Protein AF-A0A9N9NU35-F1 (afdb_monomer_lite)

Radius o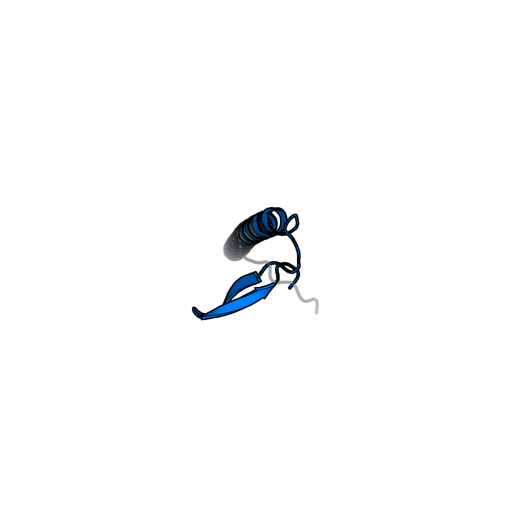f gyration: 24.95 Å; chains: 1; bounding box: 62×27×56 Å

Foldseek 3Di:
DDPDDPDDDPVRVVVVVVVVVVVVVVVVVVVVVVVVVVVVVVVVCVVLVVDDQQDWDWDQDPNDTDIDGSVD

Sequence (72 aa):
MSSKAKKLTDQEITLQFNNMKSEMQAIAQKIGELEGDADEHKAVIDTISPLNGDRKCFRLVGGVLVERTVKE

Structure (mmCIF, N/CA/C/O backbone):
data_AF-A0A9N9NU35-F1
#
_entry.id   AF-A0A9N9NU35-F1
#
loop_
_atom_site.group_PDB
_atom_site.id
_atom_site.type_symbol
_atom_site.label_atom_id
_atom_site.label_alt_id
_atom_site.label_comp_id
_atom_site.label_asym_id
_atom_site.label_entity_id
_atom_site.label_seq_id
_atom_site.pdbx_PDB_ins_code
_atom_site.Cartn_x
_atom_site.Cartn_y
_atom_site.Cartn_z
_atom_site.occupancy
_atom_site.B_iso_or_equiv
_atom_site.auth_seq_id
_atom_site.auth_comp_id
_atom_site.auth_asym_id
_atom_site.auth_atom_id
_atom_site.pdbx_PDB_model_num
ATOM 1 N N . MET A 1 1 ? -47.056 11.792 23.077 1.00 39.59 1 MET A N 1
ATOM 2 C CA . MET A 1 1 ? -46.349 10.745 23.846 1.00 39.59 1 MET A CA 1
ATOM 3 C C . MET A 1 1 ? -44.870 10.836 23.506 1.00 39.59 1 MET A C 1
ATOM 5 O O . MET A 1 1 ? -44.480 10.443 22.418 1.00 39.59 1 MET A O 1
ATOM 9 N N . SER A 1 2 ? -44.087 11.486 24.369 1.00 45.03 2 SER A N 1
ATOM 10 C CA . SER A 1 2 ? -42.661 11.752 24.137 1.00 45.03 2 SER A CA 1
ATOM 11 C C . SER A 1 2 ? -41.851 10.467 24.330 1.00 45.03 2 SER A C 1
ATOM 13 O O . SER A 1 2 ? -41.903 9.856 25.398 1.00 45.03 2 SER A O 1
ATOM 15 N N . SER A 1 3 ? -41.150 10.043 23.279 1.00 49.75 3 SER A N 1
ATOM 16 C CA . SER A 1 3 ? -40.220 8.912 23.284 1.00 49.75 3 SER A CA 1
ATOM 17 C C . SER A 1 3 ? -39.033 9.243 24.196 1.00 49.75 3 SER A C 1
ATOM 19 O O . SER A 1 3 ? -38.117 9.968 23.809 1.00 49.75 3 SER A O 1
ATOM 21 N N . LYS A 1 4 ? -39.057 8.762 25.446 1.00 54.34 4 LYS A N 1
ATOM 22 C CA . LYS A 1 4 ? -37.879 8.797 26.321 1.00 54.34 4 LYS A CA 1
ATOM 23 C C . LYS A 1 4 ? -36.842 7.841 25.735 1.00 54.34 4 LYS A C 1
ATOM 25 O O . LYS A 1 4 ? -37.010 6.628 25.832 1.00 54.34 4 LYS A O 1
ATOM 30 N N . ALA A 1 5 ? -35.778 8.391 25.151 1.00 62.69 5 ALA A N 1
ATOM 31 C CA . ALA A 1 5 ? -34.597 7.628 24.773 1.00 62.69 5 ALA A CA 1
ATOM 32 C C . ALA A 1 5 ? -34.139 6.783 25.973 1.00 62.69 5 ALA A C 1
ATOM 34 O O . ALA A 1 5 ? -33.912 7.307 27.069 1.00 62.69 5 ALA A O 1
ATOM 35 N N . LYS A 1 6 ? -34.077 5.463 25.782 1.00 71.25 6 LYS A N 1
ATOM 36 C CA . LYS A 1 6 ? -33.629 4.515 26.802 1.00 71.25 6 LYS A CA 1
ATOM 37 C C . LYS A 1 6 ? -32.177 4.858 27.137 1.00 71.25 6 LYS A C 1
ATOM 39 O O . LYS A 1 6 ? -31.315 4.771 26.268 1.00 71.25 6 LYS A O 1
ATOM 44 N N . LYS A 1 7 ? -31.917 5.305 28.370 1.00 77.25 7 LYS A N 1
ATOM 45 C CA . LYS A 1 7 ? -30.546 5.523 28.846 1.00 77.25 7 LYS A CA 1
ATOM 46 C C . LYS A 1 7 ? -29.826 4.176 28.814 1.00 77.25 7 LYS A C 1
ATOM 48 O O . LYS A 1 7 ? -30.324 3.219 29.406 1.00 77.25 7 LYS A O 1
ATOM 53 N N . LEU A 1 8 ? -28.713 4.120 28.088 1.00 78.38 8 LEU A N 1
ATOM 54 C CA . LEU A 1 8 ? -27.820 2.966 28.071 1.00 78.38 8 LEU A CA 1
ATOM 55 C C . LEU A 1 8 ? -27.307 2.720 29.491 1.00 78.38 8 LEU A C 1
ATOM 57 O O . LEU A 1 8 ? -27.044 3.663 30.239 1.00 78.38 8 LEU A O 1
ATOM 61 N N . THR A 1 9 ? -27.206 1.452 29.860 1.00 90.19 9 THR A N 1
ATOM 62 C CA . THR A 1 9 ? -26.574 1.022 31.107 1.00 90.19 9 THR A CA 1
ATOM 63 C C . THR A 1 9 ? -25.062 1.247 31.036 1.00 90.19 9 THR A C 1
ATOM 65 O O . THR A 1 9 ? -24.473 1.234 29.954 1.00 90.19 9 THR A O 1
ATOM 68 N N . ASP A 1 10 ? -24.401 1.397 32.184 1.00 89.31 10 ASP A N 1
ATOM 69 C CA . ASP A 1 10 ? -22.943 1.604 32.246 1.00 89.31 10 ASP A CA 1
ATOM 70 C C . ASP A 1 10 ? -22.152 0.463 31.574 1.00 89.31 10 ASP A C 1
ATOM 72 O O . ASP A 1 10 ? -21.084 0.678 30.995 1.00 89.31 10 ASP A O 1
ATOM 76 N N . GLN A 1 11 ? -22.707 -0.754 31.587 1.00 90.31 11 GLN A N 1
ATOM 77 C CA . GLN A 1 11 ? -22.154 -1.912 30.886 1.00 90.31 11 GLN A CA 1
ATOM 78 C C . GLN A 1 11 ? -22.249 -1.760 29.362 1.00 90.31 11 GLN A C 1
ATOM 80 O O . GLN A 1 11 ? -21.268 -2.007 28.661 1.00 90.31 11 GLN A O 1
ATOM 85 N N . GLU A 1 12 ? -23.397 -1.312 28.842 1.00 92.50 12 GLU A N 1
ATOM 86 C CA . GLU A 1 12 ? -23.583 -1.055 27.409 1.00 92.50 12 GLU A CA 1
ATOM 87 C C . GLU A 1 12 ? -22.685 0.093 26.922 1.00 92.50 12 GLU A C 1
ATOM 89 O O . GLU A 1 12 ? -22.108 -0.005 25.840 1.00 92.50 12 GLU A O 1
ATOM 94 N N . ILE A 1 13 ? -22.502 1.140 27.734 1.00 93.31 13 ILE A N 1
ATOM 95 C CA . ILE A 1 13 ? -21.584 2.253 27.437 1.00 93.31 13 ILE A CA 1
ATOM 96 C C . ILE A 1 13 ? -20.139 1.748 27.347 1.00 93.31 13 ILE A C 1
ATOM 98 O O . ILE A 1 13 ? -19.429 2.054 26.388 1.00 93.31 13 ILE A O 1
ATOM 102 N N . THR A 1 14 ? -19.708 0.938 28.316 1.00 94.62 14 THR A N 1
ATOM 103 C CA . THR A 1 14 ? -18.351 0.371 28.340 1.00 94.62 14 THR A CA 1
ATOM 104 C C . THR A 1 14 ? -18.097 -0.534 27.133 1.00 94.62 14 THR A C 1
ATOM 106 O O . THR A 1 14 ? -17.037 -0.461 26.509 1.00 94.62 14 THR A O 1
ATOM 109 N N . LEU A 1 15 ? -19.078 -1.362 26.767 1.00 95.94 15 LEU A N 1
ATOM 110 C CA . LEU A 1 15 ? -18.993 -2.230 25.596 1.00 95.94 15 LEU A CA 1
ATOM 111 C C . LEU A 1 15 ? -18.881 -1.417 24.299 1.00 95.94 15 LEU A C 1
ATOM 113 O O . LEU A 1 15 ? -17.991 -1.678 23.492 1.00 95.94 15 LEU A O 1
ATOM 117 N N . GLN A 1 16 ? -19.734 -0.404 24.119 1.00 95.38 16 GLN A N 1
ATOM 118 C CA . GLN A 1 16 ? -19.675 0.482 22.952 1.00 95.38 16 GLN A CA 1
ATOM 119 C C . GLN A 1 16 ? -18.328 1.199 22.852 1.00 95.38 16 GLN A C 1
ATOM 121 O O . GLN A 1 16 ? -17.740 1.252 21.774 1.00 95.38 16 GLN A O 1
ATOM 126 N N . PHE A 1 17 ? -17.808 1.705 23.971 1.00 96.75 17 PHE A N 1
ATOM 127 C CA . PHE A 1 17 ? -16.499 2.349 24.007 1.00 96.75 17 PHE A CA 1
ATOM 128 C C . PHE A 1 17 ? -15.374 1.405 23.568 1.00 96.75 17 PHE A C 1
ATOM 130 O O . PHE A 1 17 ? -14.549 1.773 22.733 1.00 96.75 17 PHE A O 1
ATOM 137 N N . ASN A 1 18 ? -15.356 0.177 24.090 1.00 97.56 18 ASN A N 1
ATOM 138 C CA . ASN A 1 18 ? -14.342 -0.811 23.724 1.00 97.56 18 ASN A CA 1
ATOM 139 C C . ASN A 1 18 ? -14.422 -1.202 22.241 1.00 97.56 18 ASN A C 1
ATOM 141 O O . ASN A 1 18 ? -13.379 -1.334 21.601 1.00 97.56 18 ASN A O 1
ATOM 145 N N . ASN A 1 19 ? -15.630 -1.312 21.679 1.00 97.81 19 ASN A N 1
ATOM 146 C CA . ASN A 1 19 ? -15.820 -1.568 20.249 1.00 97.81 19 ASN A CA 1
ATOM 147 C C . ASN A 1 19 ? -15.249 -0.425 19.400 1.00 97.81 19 ASN A C 1
ATOM 149 O O . ASN A 1 19 ? -14.408 -0.669 18.538 1.00 97.81 19 ASN A O 1
ATOM 153 N N . MET A 1 20 ? -15.612 0.826 19.707 1.00 97.81 20 MET A N 1
ATOM 154 C CA . MET A 1 20 ? -15.084 2.002 18.998 1.00 97.81 20 MET A CA 1
ATOM 155 C C . MET A 1 20 ? -13.557 2.098 19.102 1.00 97.81 20 MET A C 1
ATOM 157 O O . MET A 1 20 ? -12.878 2.442 18.136 1.00 97.81 20 MET A O 1
ATOM 161 N N . LYS A 1 21 ? -12.991 1.766 20.268 1.00 98.19 21 LYS A N 1
ATOM 162 C CA . LYS A 1 21 ? -11.538 1.723 20.460 1.00 98.19 21 LYS A CA 1
ATOM 163 C C . LYS A 1 21 ? -10.882 0.669 19.565 1.00 98.19 21 LYS A C 1
ATOM 165 O O . LYS A 1 21 ? -9.851 0.955 18.962 1.00 98.19 21 LYS A O 1
ATOM 170 N N . SER A 1 22 ? -11.472 -0.522 19.466 1.00 98.25 22 SER A N 1
ATOM 171 C CA . SER A 1 22 ? -10.972 -1.584 18.589 1.00 98.25 22 SER A CA 1
ATOM 172 C C . SER A 1 22 ? -11.040 -1.183 17.114 1.00 98.25 22 SER A C 1
ATOM 174 O O . SER A 1 22 ? -10.091 -1.428 16.373 1.00 98.25 22 SER A O 1
ATOM 176 N N . GLU A 1 23 ? -12.127 -0.539 16.684 1.00 98.25 23 GLU A N 1
ATOM 177 C CA . GLU A 1 23 ? -12.274 -0.030 15.314 1.00 98.25 23 GLU A CA 1
ATOM 178 C C . GLU A 1 23 ? -11.221 1.03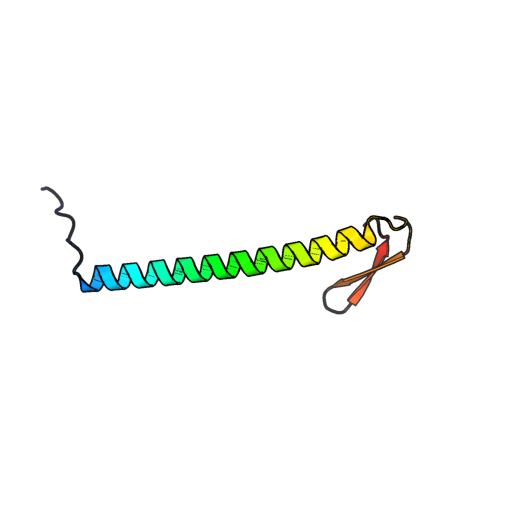7 14.995 1.00 98.25 23 GLU A C 1
ATOM 180 O O . GLU A 1 23 ? -10.562 0.970 13.960 1.00 98.25 23 GLU A O 1
ATOM 185 N N . MET A 1 24 ? -10.991 1.977 15.914 1.00 98.38 24 MET A N 1
ATOM 186 C CA . MET A 1 24 ? -9.949 2.996 15.769 1.00 98.38 24 MET A CA 1
ATOM 187 C C . MET A 1 24 ? -8.555 2.373 15.614 1.00 98.38 24 MET A C 1
ATOM 189 O O . MET A 1 24 ? -7.778 2.811 14.768 1.00 98.38 24 MET A O 1
ATOM 193 N N . GLN A 1 25 ? -8.239 1.343 16.405 1.00 98.44 25 GLN A N 1
ATOM 194 C CA . GLN A 1 25 ? -6.962 0.631 16.307 1.00 98.44 25 GLN A CA 1
ATOM 195 C C . GLN A 1 25 ? -6.808 -0.090 14.963 1.00 98.44 25 GLN A C 1
ATOM 197 O O . GLN A 1 25 ? -5.741 -0.013 14.358 1.00 98.44 25 GLN A O 1
ATOM 202 N N . ALA A 1 26 ? -7.871 -0.728 14.465 1.00 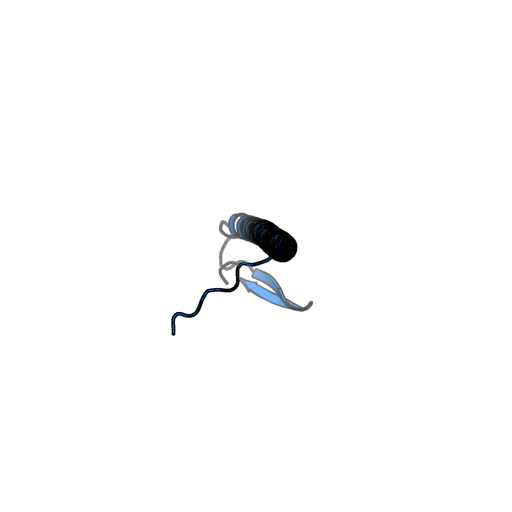98.31 26 ALA A N 1
ATOM 203 C CA . ALA A 1 26 ? -7.862 -1.370 13.152 1.00 98.31 26 ALA A CA 1
ATOM 204 C C . ALA A 1 26 ? -7.652 -0.356 12.014 1.00 98.31 26 ALA A C 1
ATOM 206 O O . ALA A 1 26 ? -6.879 -0.613 11.091 1.00 98.31 26 ALA A O 1
ATOM 207 N N . ILE A 1 27 ? -8.282 0.822 12.096 1.00 98.56 27 ILE A N 1
ATOM 208 C CA . ILE A 1 27 ? -8.075 1.909 11.127 1.00 98.56 27 ILE A CA 1
ATOM 209 C C . ILE A 1 27 ? -6.625 2.400 11.172 1.00 98.56 27 ILE A C 1
ATOM 211 O O . ILE A 1 27 ? -5.999 2.532 10.124 1.00 98.56 27 ILE A O 1
ATOM 215 N N . ALA A 1 28 ? -6.071 2.630 12.365 1.00 98.50 28 ALA A N 1
ATOM 216 C CA . ALA A 1 28 ? -4.685 3.069 12.519 1.00 98.50 28 ALA A CA 1
ATOM 217 C C . ALA A 1 28 ? -3.689 2.054 11.934 1.00 98.50 28 ALA A C 1
ATOM 219 O O . ALA A 1 28 ? -2.746 2.441 11.248 1.00 98.50 28 ALA A O 1
ATOM 220 N N . GLN A 1 29 ? -3.931 0.757 12.143 1.00 98.50 29 GLN A N 1
ATOM 221 C CA . GLN A 1 29 ? -3.130 -0.295 11.524 1.00 98.50 29 GLN A CA 1
ATOM 222 C C . GLN A 1 29 ? -3.225 -0.244 9.994 1.00 98.50 29 GLN A C 1
ATOM 224 O O . GLN A 1 29 ? -2.200 -0.287 9.31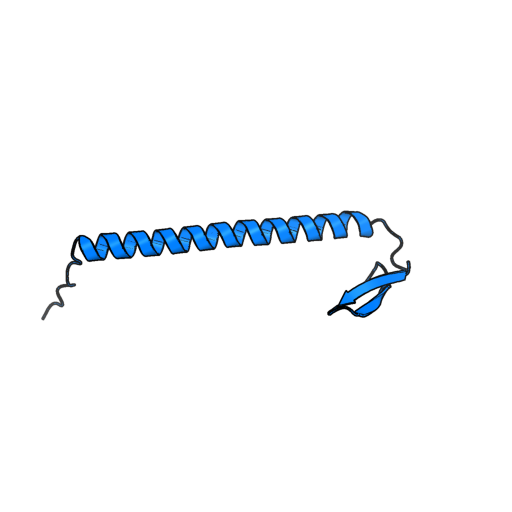6 1.00 98.50 29 GLN A O 1
ATOM 229 N N . LYS A 1 30 ? -4.436 -0.093 9.442 1.00 98.44 30 LYS A N 1
ATOM 230 C CA . LYS A 1 30 ? -4.627 -0.020 7.989 1.00 98.44 30 LYS A CA 1
ATOM 231 C C . LYS A 1 30 ? -3.950 1.202 7.367 1.00 98.44 30 LYS A C 1
ATOM 233 O O . LYS A 1 30 ? -3.446 1.097 6.254 1.00 98.44 30 LYS A O 1
ATOM 238 N N . ILE A 1 31 ? -3.924 2.332 8.073 1.00 98.50 31 ILE A N 1
ATOM 239 C CA . ILE A 1 31 ? -3.179 3.524 7.646 1.00 98.50 31 ILE A CA 1
ATOM 240 C C . ILE A 1 31 ? -1.690 3.193 7.531 1.00 98.50 31 ILE A C 1
ATOM 242 O O . ILE A 1 31 ? -1.126 3.394 6.462 1.00 98.50 31 ILE A O 1
ATOM 246 N N . GLY A 1 32 ? -1.089 2.613 8.574 1.00 98.25 32 GLY A N 1
ATOM 247 C CA . GLY A 1 32 ? 0.335 2.267 8.554 1.00 98.25 32 GLY A CA 1
ATOM 248 C C . GLY A 1 32 ? 0.705 1.271 7.448 1.00 98.25 32 GLY A C 1
ATOM 249 O O . GLY A 1 32 ? 1.747 1.417 6.818 1.00 98.25 32 GLY A O 1
ATOM 250 N N . GLU A 1 33 ? -0.162 0.2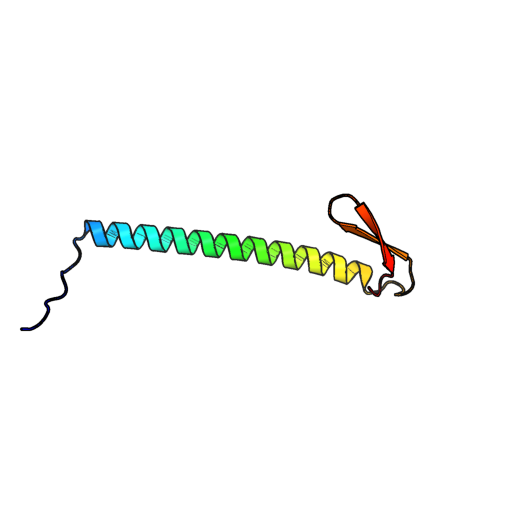95 7.164 1.00 98.38 33 GLU A N 1
ATOM 251 C CA . GLU A 1 33 ? 0.017 -0.614 6.021 1.00 98.38 33 GLU A CA 1
ATOM 252 C C . GLU A 1 33 ? 0.034 0.144 4.684 1.00 98.38 33 GLU A C 1
ATOM 254 O O . GLU A 1 33 ? 0.938 -0.049 3.879 1.00 98.38 33 GLU A O 1
ATOM 259 N N . LEU A 1 34 ? -0.942 1.031 4.454 1.00 98.50 34 LEU A N 1
ATOM 260 C CA . LEU A 1 34 ? -1.044 1.790 3.202 1.00 98.50 34 LEU A CA 1
ATOM 261 C C . LEU A 1 34 ? 0.101 2.793 3.023 1.00 98.50 34 LEU A C 1
ATOM 263 O O . LEU A 1 34 ? 0.537 3.018 1.897 1.00 98.50 34 LEU A O 1
ATOM 267 N N . GLU A 1 35 ? 0.570 3.404 4.110 1.00 98.38 35 GLU A N 1
ATOM 268 C CA . GLU A 1 35 ? 1.744 4.281 4.092 1.00 98.38 35 GLU A CA 1
ATOM 269 C C . GLU A 1 35 ? 3.006 3.496 3.715 1.00 98.38 35 GLU A C 1
ATOM 271 O O . GLU A 1 35 ? 3.752 3.935 2.842 1.00 98.38 35 GLU A O 1
ATOM 276 N N . GLY A 1 36 ? 3.196 2.301 4.286 1.00 98.06 36 GLY A N 1
ATOM 277 C CA . GLY A 1 36 ? 4.298 1.408 3.920 1.00 98.06 36 GLY A CA 1
ATOM 278 C C . GLY A 1 36 ? 4.265 0.994 2.446 1.00 98.06 36 GLY A C 1
ATOM 279 O O . GLY A 1 36 ? 5.259 1.164 1.741 1.00 98.06 36 GLY A O 1
ATOM 280 N N . ASP A 1 37 ? 3.109 0.532 1.956 1.00 97.94 37 ASP A N 1
ATOM 281 C CA . ASP A 1 37 ? 2.920 0.168 0.543 1.00 97.94 37 ASP A CA 1
ATOM 282 C C . ASP A 1 37 ? 3.236 1.356 -0.389 1.00 97.94 37 ASP A C 1
ATOM 284 O O . ASP A 1 37 ? 3.889 1.208 -1.428 1.00 97.94 37 ASP A O 1
ATOM 288 N N . ALA A 1 38 ? 2.792 2.562 -0.017 1.00 97.88 38 ALA A N 1
ATOM 289 C CA . ALA A 1 38 ? 3.040 3.777 -0.786 1.00 97.88 38 ALA A CA 1
ATOM 290 C C . ALA A 1 38 ? 4.531 4.149 -0.827 1.00 97.88 38 ALA A C 1
ATOM 292 O O . ALA A 1 38 ? 5.031 4.520 -1.894 1.00 97.88 38 ALA A O 1
ATOM 293 N N . ASP A 1 39 ? 5.244 4.027 0.293 1.00 98.12 39 ASP A N 1
ATOM 294 C CA . ASP A 1 39 ? 6.681 4.291 0.368 1.00 98.12 39 ASP A CA 1
ATOM 295 C C . ASP A 1 39 ? 7.490 3.285 -0.464 1.00 98.12 39 ASP A C 1
ATOM 297 O O . ASP A 1 39 ? 8.400 3.682 -1.198 1.00 98.12 39 ASP A O 1
ATOM 301 N N . GLU A 1 40 ? 7.125 1.999 -0.438 1.00 97.31 40 GLU A N 1
ATOM 302 C CA . GLU A 1 40 ? 7.741 0.976 -1.292 1.00 97.31 40 GLU A CA 1
ATOM 303 C C . GLU A 1 40 ? 7.517 1.268 -2.781 1.00 97.31 40 GLU A C 1
ATOM 305 O O . GLU A 1 40 ? 8.459 1.244 -3.582 1.00 97.31 40 GLU A O 1
ATOM 310 N N . HIS A 1 41 ? 6.281 1.598 -3.171 1.00 95.69 41 HIS A N 1
ATOM 311 C CA . HIS A 1 41 ? 5.963 1.981 -4.547 1.00 95.69 41 HIS A CA 1
ATOM 312 C C . HIS A 1 41 ? 6.730 3.226 -4.988 1.00 95.69 41 HIS A C 1
ATOM 314 O O . HIS A 1 41 ? 7.259 3.265 -6.102 1.00 95.69 41 HIS A O 1
ATOM 320 N N . LYS A 1 42 ? 6.835 4.227 -4.112 1.00 97.12 42 LYS A N 1
ATOM 321 C CA . LYS A 1 42 ? 7.595 5.444 -4.378 1.00 97.12 42 LYS A CA 1
ATOM 322 C C . LYS A 1 42 ? 9.078 5.149 -4.570 1.00 97.12 42 LYS A C 1
ATOM 324 O O . LYS A 1 42 ? 9.651 5.622 -5.545 1.00 97.12 42 LYS A O 1
ATOM 329 N N . ALA A 1 43 ? 9.678 4.319 -3.718 1.00 97.31 43 ALA A N 1
ATOM 330 C CA . ALA A 1 43 ? 11.074 3.918 -3.862 1.00 97.31 43 ALA A CA 1
ATOM 331 C C . ALA A 1 43 ? 11.335 3.249 -5.222 1.00 97.31 43 ALA A C 1
ATOM 333 O O . ALA A 1 43 ? 12.313 3.571 -5.899 1.00 97.31 43 ALA A O 1
ATOM 334 N N . VAL A 1 44 ? 10.434 2.368 -5.672 1.00 94.31 44 VAL A N 1
ATOM 335 C CA . VAL A 1 44 ? 10.522 1.767 -7.011 1.00 94.31 44 VAL A CA 1
ATOM 336 C C . VAL A 1 44 ? 10.452 2.845 -8.093 1.00 94.31 44 VAL A C 1
ATOM 338 O O . VAL A 1 44 ? 11.342 2.893 -8.942 1.00 94.31 44 VAL A O 1
ATOM 341 N N . ILE A 1 45 ? 9.459 3.737 -8.048 1.00 93.12 45 ILE A N 1
ATOM 342 C CA . ILE A 1 45 ? 9.289 4.826 -9.025 1.00 93.12 45 ILE A CA 1
ATOM 343 C C . ILE A 1 45 ? 10.532 5.721 -9.083 1.00 93.12 45 ILE A C 1
ATOM 345 O O . ILE A 1 45 ? 11.034 5.986 -10.177 1.00 93.12 45 ILE A O 1
ATOM 349 N N . ASP A 1 46 ? 11.064 6.138 -7.937 1.00 96.12 46 ASP A N 1
ATOM 350 C CA . ASP A 1 46 ? 12.239 7.009 -7.846 1.00 96.12 46 ASP A CA 1
ATOM 351 C C . ASP A 1 46 ? 13.480 6.350 -8.472 1.00 96.12 46 ASP A C 1
ATOM 353 O O . ASP A 1 46 ? 14.305 7.024 -9.092 1.00 96.12 46 ASP A O 1
ATOM 357 N N . THR A 1 47 ? 13.595 5.021 -8.382 1.00 93.56 47 THR A N 1
ATOM 358 C CA . THR A 1 47 ? 14.714 4.279 -8.985 1.00 93.56 47 THR A CA 1
ATOM 359 C C . THR A 1 47 ? 14.584 4.098 -10.498 1.00 93.56 47 THR A C 1
ATOM 361 O O . THR A 1 47 ? 15.600 4.089 -11.198 1.00 93.56 47 THR A O 1
ATOM 364 N N . ILE A 1 48 ? 13.361 3.953 -11.024 1.00 91.88 48 ILE A N 1
ATOM 365 C CA . ILE A 1 48 ? 13.131 3.654 -12.448 1.00 91.88 48 ILE A CA 1
ATOM 366 C C . ILE A 1 48 ? 12.887 4.898 -13.303 1.00 91.88 48 ILE A C 1
ATOM 368 O O . ILE A 1 48 ? 13.271 4.902 -14.469 1.00 91.88 48 ILE A O 1
ATOM 372 N N . SER A 1 49 ? 12.317 5.963 -12.733 1.00 91.75 49 SER A N 1
ATOM 373 C CA . SER A 1 49 ? 12.014 7.221 -13.433 1.00 91.75 49 SER A CA 1
ATOM 374 C C . SER A 1 49 ? 13.207 7.870 -14.152 1.00 91.75 49 SER A C 1
ATOM 376 O O . SER A 1 49 ? 13.001 8.400 -15.243 1.00 91.75 49 SER A O 1
ATOM 378 N N . PRO A 1 50 ? 14.451 7.851 -13.623 1.00 95.25 50 PRO A N 1
ATOM 379 C CA . PRO A 1 50 ? 15.594 8.428 -14.335 1.00 95.25 50 PRO A CA 1
ATOM 380 C C . PRO A 1 50 ? 16.143 7.529 -15.455 1.00 95.25 50 PRO A C 1
ATOM 382 O O . PRO A 1 50 ? 17.063 7.930 -16.171 1.00 95.25 50 PRO A O 1
ATOM 385 N N . LEU A 1 51 ? 15.640 6.301 -15.606 1.00 93.56 51 LEU A N 1
ATOM 386 C CA . LEU A 1 51 ? 16.094 5.379 -16.642 1.00 93.56 51 LEU A CA 1
ATOM 387 C C . LEU A 1 51 ? 15.474 5.732 -18.000 1.00 93.56 51 LEU A C 1
ATOM 389 O O . LEU A 1 51 ? 14.421 6.353 -18.099 1.00 93.56 51 LEU A O 1
ATOM 393 N N . ASN A 1 52 ? 16.124 5.289 -19.077 1.00 95.81 52 ASN A N 1
ATOM 394 C CA . ASN A 1 52 ? 15.588 5.462 -20.425 1.00 95.81 52 ASN A CA 1
ATOM 395 C C . ASN A 1 52 ? 14.230 4.742 -20.562 1.00 95.81 52 ASN A C 1
ATOM 397 O O . ASN A 1 52 ? 14.156 3.531 -20.353 1.00 95.81 52 ASN A O 1
ATOM 401 N N . GLY A 1 53 ? 13.188 5.479 -20.960 1.00 93.62 53 GLY A N 1
ATOM 402 C CA . GLY A 1 53 ? 11.819 4.979 -21.103 1.00 93.62 53 GLY A CA 1
ATOM 403 C C . GLY A 1 53 ? 11.648 3.827 -22.099 1.00 93.62 53 GLY A C 1
ATOM 404 O O . GLY A 1 53 ? 10.761 3.001 -21.905 1.00 93.62 53 GLY A O 1
ATOM 405 N N . ASP A 1 54 ? 12.504 3.724 -23.120 1.00 94.88 54 ASP A N 1
ATOM 406 C CA . ASP A 1 54 ? 12.478 2.638 -24.116 1.00 94.88 54 ASP A CA 1
ATOM 407 C C . ASP A 1 54 ? 13.264 1.394 -23.668 1.00 94.88 54 ASP A C 1
ATOM 409 O O . ASP A 1 54 ? 13.288 0.372 -24.360 1.00 94.88 54 ASP A O 1
ATOM 413 N N . ARG A 1 55 ? 13.915 1.443 -22.498 1.00 95.56 55 ARG A N 1
ATOM 414 C CA . ARG A 1 55 ? 14.597 0.281 -21.928 1.00 95.56 55 ARG A CA 1
ATOM 415 C C . ARG A 1 55 ? 13.566 -0.798 -21.596 1.00 95.56 55 ARG A C 1
ATOM 417 O O . ARG A 1 55 ? 12.596 -0.545 -20.884 1.00 95.56 55 ARG A O 1
ATOM 424 N N . LYS A 1 56 ? 13.826 -2.022 -22.061 1.00 94.56 56 LYS A N 1
ATOM 425 C CA . LYS A 1 56 ? 13.038 -3.211 -21.718 1.00 94.56 56 LYS A CA 1
ATOM 426 C C . LYS A 1 56 ? 13.046 -3.447 -20.201 1.00 94.56 56 LYS A C 1
ATOM 428 O O . LYS A 1 56 ? 14.108 -3.444 -19.575 1.00 94.56 56 LYS A O 1
ATOM 433 N N . CYS A 1 57 ? 11.874 -3.691 -19.635 1.00 93.88 57 CYS A N 1
ATOM 434 C CA . CYS A 1 57 ? 11.653 -4.089 -18.250 1.00 93.88 57 CYS A CA 1
ATOM 435 C C . CYS A 1 57 ? 10.640 -5.245 -18.195 1.00 93.88 57 CYS A C 1
ATOM 437 O O . CYS A 1 57 ? 10.079 -5.649 -19.214 1.00 93.88 57 CYS A O 1
ATOM 439 N N . PHE A 1 58 ? 10.432 -5.815 -17.009 1.00 94.12 58 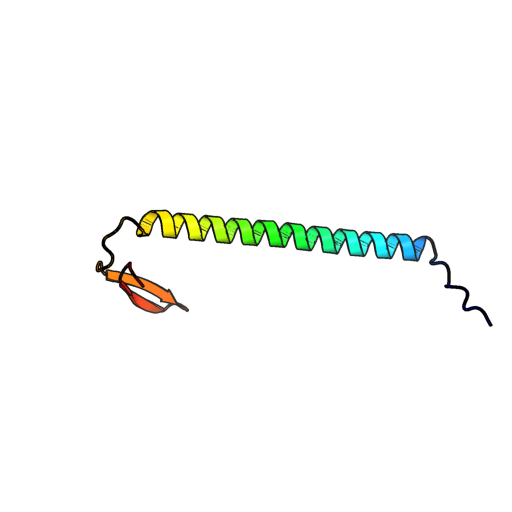PHE A N 1
ATOM 440 C CA . PHE A 1 58 ? 9.506 -6.928 -16.825 1.00 94.12 58 PHE A CA 1
ATOM 441 C C . PHE A 1 58 ? 8.629 -6.683 -15.605 1.00 94.12 58 PHE A C 1
ATOM 443 O O . PHE A 1 58 ? 9.131 -6.349 -14.533 1.00 94.12 58 PHE A O 1
ATOM 450 N N . ARG A 1 59 ? 7.322 -6.889 -15.764 1.00 92.25 59 ARG A N 1
ATOM 451 C CA . ARG A 1 59 ? 6.340 -6.820 -14.683 1.00 92.25 59 ARG A CA 1
ATOM 452 C C . ARG A 1 59 ? 5.892 -8.228 -14.315 1.00 92.25 59 ARG A C 1
ATOM 454 O O . ARG A 1 59 ? 5.368 -8.946 -15.162 1.00 92.25 59 ARG A O 1
ATOM 461 N N . LEU A 1 60 ? 6.065 -8.614 -13.054 1.00 92.00 60 LEU A N 1
ATOM 462 C CA . LEU A 1 60 ? 5.555 -9.881 -12.532 1.00 92.00 60 LEU A CA 1
ATOM 463 C C . LEU A 1 60 ? 4.063 -9.742 -12.196 1.00 92.00 60 LEU A C 1
ATOM 465 O O . LEU A 1 60 ? 3.689 -8.916 -11.367 1.00 92.00 60 LEU A O 1
ATOM 469 N N . VAL A 1 61 ? 3.207 -10.546 -12.826 1.00 92.88 61 VAL A N 1
ATOM 470 C CA . VAL A 1 61 ? 1.761 -10.594 -12.558 1.00 92.88 61 VAL A CA 1
ATOM 471 C C . VAL A 1 61 ? 1.352 -12.048 -12.370 1.00 92.88 61 VAL A C 1
ATOM 473 O O . VAL A 1 61 ? 1.492 -12.855 -13.285 1.00 92.88 61 VAL A O 1
ATOM 476 N N . GLY A 1 62 ? 0.879 -12.404 -11.172 1.00 92.81 62 GLY A N 1
ATOM 477 C CA . GLY A 1 62 ? 0.407 -13.765 -10.882 1.00 92.81 62 GLY A CA 1
ATOM 478 C C . GLY A 1 62 ? 1.445 -14.868 -11.142 1.00 92.81 62 GLY A C 1
ATOM 479 O O . GLY A 1 62 ? 1.072 -15.968 -11.531 1.00 92.81 62 GLY A O 1
ATOM 480 N N . GLY A 1 63 ? 2.742 -14.571 -10.989 1.00 93.69 63 GLY A N 1
ATOM 481 C CA . GLY A 1 63 ? 3.835 -15.517 -11.257 1.00 93.69 63 GLY A CA 1
ATOM 482 C C . GLY A 1 63 ? 4.342 -15.540 -12.706 1.00 93.69 63 GLY A C 1
ATOM 483 O O . GLY A 1 63 ? 5.321 -16.226 -12.987 1.00 93.69 63 GLY A O 1
ATOM 484 N N . VAL A 1 64 ? 3.736 -14.772 -13.615 1.00 95.31 64 VAL A N 1
ATOM 485 C CA . VAL A 1 64 ? 4.182 -14.633 -15.010 1.00 95.31 64 VAL A CA 1
ATOM 486 C C . VAL A 1 64 ? 4.899 -13.297 -15.195 1.00 95.31 64 VAL A C 1
ATOM 488 O O . VAL A 1 64 ? 4.386 -12.251 -14.799 1.00 95.31 64 VAL A O 1
ATOM 491 N N . LEU A 1 65 ? 6.084 -13.320 -15.809 1.00 95.50 65 LEU A N 1
ATOM 492 C CA . LEU A 1 65 ? 6.798 -12.108 -16.211 1.00 95.50 65 LEU A CA 1
ATOM 493 C C . LEU A 1 65 ? 6.271 -11.617 -17.559 1.00 95.50 65 LEU A C 1
ATOM 495 O O . LEU A 1 65 ? 6.374 -12.311 -18.568 1.00 95.50 65 LEU A O 1
ATOM 499 N N . VAL A 1 66 ? 5.733 -10.403 -17.569 1.00 95.50 66 VAL A N 1
ATOM 500 C CA . VAL A 1 66 ? 5.269 -9.713 -18.771 1.00 95.50 66 VAL A CA 1
ATOM 501 C C . VAL A 1 66 ? 6.324 -8.696 -19.178 1.00 95.50 66 VAL A C 1
ATOM 503 O O . VAL A 1 66 ? 6.692 -7.831 -18.385 1.00 95.50 66 VAL A O 1
ATOM 506 N N . GLU A 1 67 ? 6.814 -8.800 -20.409 1.00 95.44 67 GLU A N 1
ATOM 507 C CA . GLU A 1 67 ? 7.738 -7.822 -20.981 1.00 95.44 67 GLU A CA 1
ATOM 508 C C . GLU A 1 67 ? 7.044 -6.467 -21.182 1.00 95.44 67 GLU A C 1
ATOM 510 O O . GLU A 1 67 ? 5.916 -6.401 -21.672 1.00 95.44 67 GLU A O 1
ATOM 515 N N . ARG A 1 68 ? 7.725 -5.396 -20.774 1.00 94.00 68 ARG A N 1
ATOM 516 C CA . ARG A 1 68 ? 7.279 -4.000 -20.819 1.00 94.00 68 ARG A CA 1
ATOM 517 C C . ARG A 1 68 ? 8.466 -3.088 -21.141 1.00 94.00 68 ARG A C 1
ATOM 519 O O . ARG A 1 68 ? 9.600 -3.546 -21.305 1.00 94.00 68 ARG A O 1
ATOM 526 N N . THR A 1 69 ? 8.217 -1.789 -21.220 1.00 94.75 69 THR A N 1
ATOM 527 C CA . THR A 1 69 ? 9.264 -0.755 -21.264 1.00 94.75 69 THR A CA 1
ATOM 528 C C . THR A 1 69 ? 9.140 0.156 -20.052 1.00 94.75 69 THR A C 1
ATOM 530 O O . THR A 1 69 ? 8.044 0.289 -19.531 1.00 94.75 69 THR A O 1
ATOM 533 N N . VAL A 1 70 ? 10.222 0.802 -19.609 1.00 92.69 70 VAL A N 1
ATOM 534 C CA . VAL A 1 70 ? 10.226 1.655 -18.396 1.00 92.69 70 VAL A CA 1
ATOM 535 C C . VAL A 1 70 ? 9.139 2.744 -18.400 1.00 92.69 70 VAL A C 1
ATOM 537 O O . VAL A 1 70 ? 8.666 3.126 -17.337 1.00 92.69 70 VAL A O 1
ATOM 540 N N . LYS A 1 71 ? 8.732 3.242 -19.573 1.00 90.69 71 LYS A N 1
ATOM 541 C CA . LYS A 1 71 ? 7.648 4.234 -19.715 1.00 90.69 71 LYS A CA 1
ATOM 542 C C . LYS A 1 71 ? 6.222 3.687 -19.512 1.00 90.69 71 LYS A C 1
ATOM 544 O O . LYS A 1 71 ? 5.292 4.490 -19.498 1.00 90.69 71 LYS A O 1
ATOM 549 N N . GLU A 1 72 ? 6.045 2.363 -19.451 1.00 81.94 72 GLU A N 1
ATOM 550 C CA . GLU A 1 72 ? 4.760 1.667 -19.234 1.00 81.94 72 GLU A CA 1
ATOM 551 C C . GLU A 1 72 ? 4.606 1.192 -17.786 1.00 81.94 72 GLU A C 1
ATOM 553 O O . GLU A 1 72 ? 3.469 1.279 -17.271 1.00 81.94 72 GLU A O 1
#

InterPro domains:
  IPR002777 Prefoldin beta-like [PF01920] (11-72)
  IPR009053 Prefoldin [G3DSA:1.10.287.370] (10-72)
  IPR027235 Prefoldin subunit 2 [PTHR13303] (4-72)

Secondary structure (DSSP, 8-state):
------PPPHHHHHHHHHHHHHHHHHHHHHHHHHHHHHHHHHHHHHHHTTS-TTSEEEEEETTEEEEEETT-

pLDDT: mean 91.34, std 12.42, range [39.59, 98.56]

Organism: NCBI:txid94023